Protein AF-A0A922VNJ3-F1 (afdb_monomer_lite)

Structure (mmCIF, N/CA/C/O backbone):
data_AF-A0A922VNJ3-F1
#
_entry.id   AF-A0A922VNJ3-F1
#
loop_
_atom_site.group_PDB
_atom_site.id
_atom_site.type_symbol
_atom_site.label_atom_id
_atom_site.label_alt_id
_atom_site.label_comp_id
_atom_site.label_asym_id
_atom_site.label_entity_id
_atom_site.label_seq_id
_atom_site.pdbx_PDB_ins_code
_atom_site.Cartn_x
_atom_site.Cartn_y
_atom_site.Cartn_z
_atom_site.occupancy
_atom_site.B_iso_or_equiv
_atom_site.auth_seq_id
_atom_site.auth_comp_id
_atom_site.auth_asym_id
_atom_site.auth_atom_id
_atom_site.pdbx_PDB_model_num
ATOM 1 N N . MET A 1 1 ? -12.151 4.438 5.161 1.00 75.06 1 MET A N 1
ATOM 2 C CA . MET A 1 1 ? -10.842 4.723 4.519 1.00 75.06 1 MET A CA 1
ATOM 3 C C . MET A 1 1 ? -10.491 6.212 4.348 1.00 75.06 1 MET A C 1
ATOM 5 O O . MET A 1 1 ? -9.326 6.536 4.551 1.00 75.06 1 MET A O 1
ATOM 9 N N . ARG A 1 2 ? -11.426 7.141 4.046 1.00 87.31 2 ARG A N 1
ATOM 10 C CA . ARG A 1 2 ? -11.121 8.579 3.777 1.00 87.31 2 ARG A CA 1
ATOM 11 C C . ARG A 1 2 ? -10.170 9.245 4.792 1.00 87.31 2 ARG A C 1
ATOM 13 O O . ARG A 1 2 ? -9.217 9.893 4.380 1.00 87.31 2 ARG A O 1
ATOM 20 N N . ARG A 1 3 ? -10.350 8.993 6.097 1.00 91.75 3 ARG A N 1
ATOM 21 C CA . ARG A 1 3 ? -9.489 9.505 7.190 1.00 91.75 3 ARG A CA 1
ATOM 22 C C . ARG A 1 3 ? -8.002 9.132 7.065 1.00 91.75 3 ARG A C 1
ATOM 24 O O . ARG A 1 3 ? -7.146 9.865 7.547 1.00 91.75 3 ARG A O 1
ATOM 31 N N . HIS A 1 4 ? -7.690 7.991 6.454 1.00 94.44 4 HIS A N 1
ATOM 32 C CA . HIS A 1 4 ? -6.320 7.482 6.330 1.00 94.44 4 HIS A CA 1
ATOM 33 C C . HIS A 1 4 ? -5.718 7.717 4.946 1.00 94.44 4 HIS A C 1
ATOM 35 O O . HIS A 1 4 ? -4.521 7.513 4.780 1.00 94.44 4 HIS A O 1
ATOM 41 N N . ARG A 1 5 ? -6.513 8.191 3.980 1.00 95.00 5 ARG A N 1
ATOM 42 C CA . ARG A 1 5 ? -6.075 8.397 2.598 1.00 95.00 5 ARG A CA 1
ATOM 43 C C . ARG A 1 5 ? -4.860 9.315 2.518 1.00 95.00 5 ARG A C 1
ATOM 45 O O . ARG A 1 5 ? -3.825 8.889 2.029 1.00 95.00 5 ARG A O 1
ATOM 52 N N . GLU A 1 6 ? -4.965 10.534 3.039 1.00 95.81 6 GLU A N 1
ATOM 53 C CA . GLU A 1 6 ? -3.908 11.541 2.880 1.00 95.81 6 GLU A CA 1
ATOM 54 C C . GLU A 1 6 ? -2.591 11.155 3.577 1.00 95.81 6 GLU A C 1
ATOM 56 O O . GLU A 1 6 ? -1.534 11.227 2.948 1.00 95.81 6 GLU A O 1
ATOM 61 N N . PRO A 1 7 ? -2.601 10.675 4.839 1.00 96.25 7 PRO A N 1
ATOM 62 C CA . PRO A 1 7 ? -1.374 10.211 5.482 1.00 96.25 7 PRO A CA 1
ATOM 63 C C . PRO A 1 7 ? -0.722 9.019 4.771 1.00 96.25 7 PRO A C 1
ATOM 65 O O . PRO A 1 7 ? 0.501 8.990 4.655 1.00 96.25 7 PRO A O 1
ATOM 68 N N . LEU A 1 8 ? -1.514 8.051 4.293 1.00 97.31 8 LEU A N 1
ATOM 69 C CA . LEU A 1 8 ? -0.980 6.882 3.591 1.00 97.31 8 LEU A CA 1
ATOM 70 C C . LEU A 1 8 ? -0.464 7.250 2.202 1.00 97.31 8 LEU A C 1
ATOM 72 O O . LEU A 1 8 ? 0.605 6.791 1.824 1.00 97.31 8 LEU A O 1
ATOM 76 N N . LEU A 1 9 ? -1.158 8.127 1.478 1.00 96.31 9 LEU A N 1
ATOM 77 C CA . LEU A 1 9 ? -0.718 8.602 0.171 1.00 96.31 9 LEU A CA 1
ATOM 78 C C . LEU A 1 9 ? 0.620 9.344 0.267 1.00 96.31 9 LEU A C 1
ATOM 80 O O . LEU A 1 9 ? 1.514 9.084 -0.529 1.00 96.31 9 LEU A O 1
ATOM 84 N N . ARG A 1 10 ? 0.811 10.201 1.282 1.00 95.62 10 ARG A N 1
ATOM 85 C CA . ARG A 1 10 ? 2.118 10.836 1.540 1.00 95.62 10 ARG A CA 1
ATOM 86 C C . ARG A 1 10 ? 3.220 9.812 1.811 1.00 95.62 10 ARG A C 1
ATOM 88 O O . ARG A 1 10 ? 4.314 9.937 1.269 1.00 95.62 10 ARG A O 1
ATOM 95 N N . LEU A 1 11 ? 2.928 8.797 2.625 1.00 96.44 11 LEU A N 1
ATOM 96 C CA . LEU A 1 11 ? 3.879 7.728 2.932 1.00 96.44 11 LEU A CA 1
ATOM 97 C C . LEU A 1 11 ? 4.245 6.919 1.681 1.00 96.44 11 LEU A C 1
ATOM 99 O O . LEU A 1 11 ? 5.418 6.632 1.460 1.00 96.44 11 LEU A O 1
ATOM 103 N N . ILE A 1 12 ? 3.258 6.581 0.853 1.00 97.38 12 ILE A N 1
ATOM 104 C CA . ILE A 1 12 ? 3.449 5.835 -0.393 1.00 97.38 12 ILE A CA 1
ATOM 105 C C . ILE A 1 12 ? 4.259 6.662 -1.389 1.00 97.38 12 ILE A C 1
ATOM 107 O O . ILE A 1 12 ? 5.248 6.156 -1.907 1.00 97.38 12 ILE A O 1
ATOM 111 N N . ARG A 1 13 ? 3.934 7.947 -1.581 1.00 95.94 13 ARG A N 1
ATOM 112 C CA . ARG A 1 13 ? 4.686 8.856 -2.466 1.00 95.94 13 ARG A CA 1
ATOM 113 C C . ARG A 1 13 ? 6.168 8.933 -2.115 1.00 95.94 13 ARG A C 1
ATOM 115 O O . ARG A 1 13 ? 7.001 8.913 -3.015 1.00 95.94 13 ARG A O 1
ATOM 122 N N . ALA A 1 14 ? 6.505 8.944 -0.824 1.00 94.62 14 ALA A N 1
ATOM 123 C CA . ALA A 1 14 ? 7.897 8.917 -0.372 1.00 94.62 14 ALA A CA 1
ATOM 124 C C . ALA A 1 14 ? 8.651 7.635 -0.794 1.00 94.62 14 ALA A C 1
ATOM 126 O O . ALA A 1 14 ? 9.879 7.623 -0.847 1.00 94.62 14 ALA A O 1
ATOM 127 N N . HIS A 1 15 ? 7.933 6.552 -1.105 1.00 92.38 15 HIS A N 1
ATOM 128 C CA . HIS A 1 15 ? 8.502 5.276 -1.534 1.00 92.38 15 HIS A CA 1
ATOM 129 C C . HIS A 1 15 ? 8.410 5.046 -3.048 1.00 92.38 15 HIS A C 1
ATOM 131 O O . HIS A 1 15 ? 9.309 4.421 -3.614 1.00 92.38 15 HIS A O 1
ATOM 137 N N . THR A 1 16 ? 7.351 5.507 -3.709 1.00 90.69 16 THR A N 1
ATOM 138 C CA . THR A 1 16 ? 7.131 5.228 -5.132 1.00 90.69 16 THR A CA 1
ATOM 139 C C . THR A 1 16 ? 7.744 6.289 -6.042 1.00 90.69 16 THR A C 1
ATOM 141 O O . THR A 1 16 ? 8.231 5.961 -7.118 1.00 90.69 16 THR A O 1
ATOM 144 N N . GLY A 1 17 ? 7.773 7.553 -5.608 1.00 81.56 17 GLY A N 1
ATOM 145 C CA . GLY A 1 17 ? 7.901 8.670 -6.546 1.00 81.56 17 GLY A CA 1
ATOM 146 C C . GLY A 1 17 ? 6.656 8.795 -7.442 1.00 81.56 17 GLY A C 1
ATOM 147 O O . GLY A 1 17 ? 5.824 7.889 -7.476 1.00 81.56 17 GLY A O 1
ATOM 148 N N . ALA A 1 18 ? 6.528 9.935 -8.131 1.00 69.31 18 ALA A N 1
ATOM 149 C CA . ALA A 1 18 ? 5.402 10.310 -9.003 1.00 69.31 18 ALA A CA 1
ATOM 150 C C . ALA A 1 18 ? 3.999 10.327 -8.344 1.00 69.31 18 ALA A C 1
ATOM 152 O O . ALA A 1 18 ? 3.755 9.758 -7.279 1.00 69.31 18 ALA A O 1
ATOM 153 N N . ASN A 1 19 ? 3.058 11.053 -8.960 1.00 73.19 19 ASN A N 1
ATOM 154 C CA . ASN A 1 19 ? 1.718 11.241 -8.398 1.00 73.19 19 ASN A CA 1
ATOM 155 C C . ASN A 1 19 ? 0.759 10.090 -8.731 1.00 73.19 19 ASN A C 1
ATOM 157 O O . ASN A 1 19 ? 0.072 9.632 -7.819 1.00 73.19 19 ASN A O 1
ATOM 161 N N . ASP A 1 20 ? 0.748 9.588 -9.965 1.00 86.75 20 ASP A N 1
ATOM 162 C CA . ASP A 1 20 ? -0.306 8.663 -10.411 1.00 86.75 20 ASP A CA 1
ATOM 163 C C . ASP A 1 2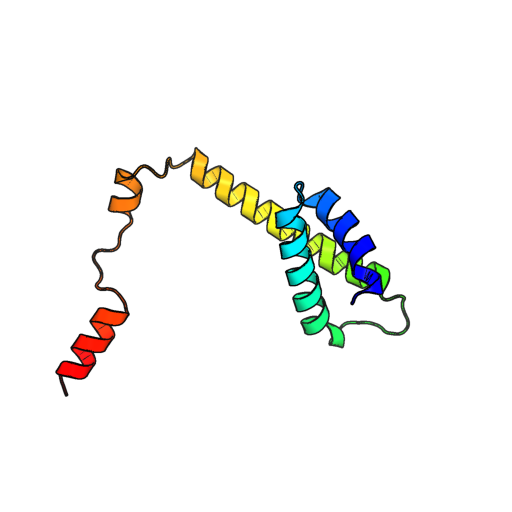0 ? -0.102 7.239 -9.878 1.00 86.75 20 ASP A C 1
ATOM 165 O O . ASP A 1 20 ? -0.989 6.693 -9.227 1.00 86.75 20 ASP A O 1
ATOM 169 N N . GLU A 1 21 ? 1.113 6.689 -9.979 1.00 91.00 21 GLU A N 1
ATOM 170 C CA . GLU A 1 21 ? 1.438 5.347 -9.456 1.00 91.00 21 GLU A CA 1
ATOM 171 C C . GLU A 1 21 ? 1.209 5.241 -7.935 1.00 91.00 21 GLU A C 1
ATOM 173 O O . GLU A 1 21 ? 0.875 4.180 -7.404 1.00 91.00 21 GLU A O 1
ATOM 178 N N . SER A 1 22 ? 1.344 6.358 -7.210 1.00 95.06 22 SER A N 1
ATOM 179 C CA . SER A 1 22 ? 1.085 6.399 -5.769 1.00 95.06 22 SER A CA 1
ATOM 180 C C . SER A 1 22 ? -0.396 6.206 -5.418 1.00 95.06 22 SER A C 1
ATOM 182 O O . SER A 1 22 ? -0.709 5.694 -4.340 1.00 95.06 22 SER A O 1
ATOM 184 N N . VAL A 1 23 ? -1.307 6.592 -6.318 1.00 95.31 23 VAL A N 1
ATOM 185 C CA . VAL A 1 23 ? -2.755 6.416 -6.145 1.00 95.31 23 VAL A CA 1
ATOM 186 C C . VAL A 1 23 ? -3.142 4.954 -6.359 1.00 95.31 23 VAL A C 1
ATOM 188 O O . VAL A 1 23 ? -3.891 4.415 -5.543 1.00 95.31 23 VAL A O 1
ATOM 191 N N . ASP A 1 24 ? -2.558 4.290 -7.356 1.00 94.88 24 ASP A N 1
ATOM 192 C CA . ASP A 1 24 ? -2.783 2.860 -7.608 1.00 94.88 24 ASP A CA 1
ATOM 193 C C . ASP A 1 24 ? -2.286 2.008 -6.433 1.00 94.88 24 ASP A C 1
ATOM 195 O O . ASP A 1 24 ? -3.004 1.167 -5.889 1.00 94.88 24 ASP A O 1
ATOM 199 N N . VAL A 1 25 ? -1.080 2.297 -5.935 1.00 96.69 25 VAL A N 1
ATOM 200 C CA . VAL A 1 25 ? -0.529 1.608 -4.757 1.00 96.69 25 VAL A CA 1
ATOM 201 C C . VAL A 1 25 ? -1.372 1.869 -3.503 1.00 96.69 25 VAL A C 1
ATOM 203 O O . VAL A 1 25 ? -1.503 0.991 -2.644 1.00 96.69 25 VAL A O 1
ATOM 206 N N . LEU A 1 26 ? -1.972 3.056 -3.372 1.00 97.12 26 LEU A N 1
ATOM 207 C CA . LEU A 1 26 ? -2.897 3.359 -2.278 1.00 97.12 26 LEU A CA 1
ATOM 208 C C . LEU A 1 26 ? -4.182 2.526 -2.377 1.00 97.12 26 LEU A C 1
ATOM 210 O O . LEU A 1 26 ? -4.689 2.070 -1.348 1.00 97.12 26 LEU A O 1
ATOM 214 N N . GLN A 1 27 ? -4.700 2.307 -3.583 1.00 96.25 27 GLN A N 1
ATOM 215 C CA . GLN A 1 27 ? -5.852 1.438 -3.800 1.00 96.25 27 GLN A CA 1
ATOM 216 C C . GLN A 1 27 ? -5.530 -0.005 -3.397 1.00 96.25 27 GLN A C 1
ATOM 218 O O . GLN A 1 27 ? -6.232 -0.571 -2.555 1.00 96.25 27 GLN A O 1
ATOM 223 N N . ASP A 1 28 ? -4.415 -0.552 -3.886 1.00 97.50 28 ASP A N 1
ATOM 224 C CA . ASP A 1 28 ? -3.920 -1.883 -3.511 1.00 97.50 28 ASP A CA 1
ATOM 225 C C . ASP A 1 28 ? -3.706 -2.024 -2.000 1.00 97.50 28 ASP A C 1
ATOM 227 O O . ASP A 1 28 ? -3.960 -3.079 -1.410 1.00 97.50 28 ASP A O 1
ATOM 231 N N . CYS A 1 29 ? -3.234 -0.957 -1.351 1.00 98.00 29 CYS A N 1
ATOM 232 C CA . CYS A 1 29 ? -3.088 -0.903 0.097 1.00 98.00 29 CYS A CA 1
ATOM 233 C C . CYS A 1 29 ? -4.437 -1.060 0.801 1.00 98.00 29 CYS A C 1
ATOM 235 O O . CYS A 1 29 ? -4.519 -1.798 1.782 1.00 98.00 29 CYS A O 1
ATOM 237 N N . PHE A 1 30 ? -5.491 -0.385 0.339 1.00 97.62 30 PHE A N 1
ATOM 238 C CA . PHE A 1 30 ? -6.808 -0.499 0.960 1.00 97.62 30 PHE A CA 1
ATOM 239 C C . PHE A 1 30 ? -7.469 -1.851 0.705 1.00 97.62 30 PHE A C 1
ATOM 241 O O . PHE A 1 30 ? -8.069 -2.389 1.635 1.00 97.62 30 PHE A O 1
ATOM 248 N N . VAL A 1 31 ? -7.310 -2.423 -0.492 1.00 98.12 31 VAL A N 1
ATOM 249 C CA . VAL A 1 31 ? -7.784 -3.782 -0.801 1.00 98.12 31 VAL A CA 1
ATOM 250 C C . VAL A 1 31 ? -7.097 -4.803 0.107 1.00 98.12 31 VAL A C 1
ATOM 252 O O . VAL A 1 31 ? -7.768 -5.596 0.765 1.00 98.12 31 VAL A O 1
ATOM 255 N N . ALA A 1 32 ? -5.768 -4.741 0.223 1.00 97.62 32 ALA A N 1
ATOM 256 C CA . ALA A 1 32 ? -5.017 -5.652 1.085 1.00 97.62 32 ALA A CA 1
ATOM 257 C C . ALA A 1 32 ? -5.334 -5.455 2.572 1.00 97.62 32 ALA A C 1
ATOM 259 O O . ALA A 1 32 ? -5.496 -6.430 3.297 1.00 97.62 32 ALA A O 1
ATOM 260 N N . ALA A 1 33 ? -5.470 -4.207 3.028 1.00 97.06 33 ALA A N 1
ATOM 261 C CA . ALA A 1 33 ? -5.883 -3.930 4.398 1.00 97.06 33 ALA A CA 1
ATOM 262 C C . ALA A 1 33 ? -7.268 -4.527 4.683 1.00 97.06 33 ALA A C 1
ATOM 264 O O . ALA A 1 33 ? -7.443 -5.176 5.706 1.00 97.06 33 ALA A O 1
ATOM 265 N N . PHE A 1 34 ? -8.231 -4.362 3.772 1.00 96.62 34 PHE A N 1
ATOM 266 C CA . PHE A 1 34 ? -9.564 -4.940 3.929 1.00 96.62 34 PHE A CA 1
ATOM 267 C C . PHE A 1 34 ? -9.520 -6.473 4.009 1.00 96.62 34 PHE A C 1
ATOM 269 O O . PHE A 1 34 ? -10.081 -7.052 4.936 1.00 96.62 34 PHE A O 1
ATOM 276 N N . ALA A 1 35 ? -8.782 -7.121 3.103 1.00 97.75 35 ALA A N 1
ATOM 277 C CA . ALA A 1 35 ? -8.607 -8.575 3.104 1.00 97.75 35 ALA A CA 1
ATOM 278 C C . ALA A 1 35 ? -7.930 -9.100 4.386 1.00 97.75 35 ALA A C 1
ATOM 280 O O . ALA A 1 35 ? -8.186 -10.222 4.815 1.00 97.75 35 ALA A O 1
ATOM 281 N N . SER A 1 36 ? -7.083 -8.288 5.022 1.00 95.81 36 SER A N 1
ATOM 282 C CA . SER A 1 36 ? -6.357 -8.635 6.248 1.00 95.81 36 SER A CA 1
ATOM 283 C C . SER A 1 36 ? -6.999 -8.095 7.533 1.00 95.81 36 SER A C 1
ATOM 285 O O . SER A 1 36 ? -6.353 -8.130 8.581 1.00 95.81 36 SER A O 1
ATOM 287 N N . LEU A 1 37 ? -8.252 -7.622 7.501 1.00 94.94 37 LEU A N 1
ATOM 288 C CA . LEU A 1 37 ? -8.925 -7.059 8.683 1.00 94.94 37 LEU A CA 1
ATOM 289 C C . LEU A 1 37 ? -9.000 -8.027 9.869 1.00 94.94 37 LEU A C 1
ATOM 291 O O . LEU A 1 37 ? -8.904 -7.581 11.007 1.00 94.94 37 LEU A O 1
ATOM 295 N N . GLY A 1 38 ? -9.092 -9.337 9.624 1.00 95.69 38 GLY A N 1
ATOM 296 C CA . GLY A 1 38 ? -9.090 -10.348 10.690 1.00 95.69 38 GLY A CA 1
ATOM 297 C C . GLY A 1 38 ? -7.788 -10.415 11.503 1.00 95.69 38 GLY A C 1
ATOM 298 O O . GLY A 1 38 ? -7.771 -11.006 12.574 1.00 95.69 38 GLY A O 1
ATOM 299 N N . GLN A 1 39 ? -6.703 -9.801 11.022 1.00 92.38 39 GLN A N 1
ATOM 300 C CA . GLN A 1 39 ? -5.412 -9.729 11.719 1.00 92.38 39 GLN A CA 1
ATOM 301 C C . GLN A 1 39 ? -5.232 -8.416 12.498 1.00 92.38 39 GLN A C 1
ATOM 303 O O . GLN A 1 39 ? -4.186 -8.196 13.113 1.00 92.38 39 GLN A O 1
ATOM 308 N N . LEU A 1 40 ? -6.206 -7.503 12.432 1.00 94.00 40 LEU A N 1
ATOM 309 C CA . LEU A 1 40 ? -6.140 -6.228 13.130 1.00 94.00 40 LEU A CA 1
ATOM 310 C C . LEU A 1 40 ? -6.467 -6.420 14.614 1.00 94.00 40 LEU A C 1
ATOM 312 O O . LEU A 1 40 ? -7.596 -6.724 14.987 1.00 94.00 4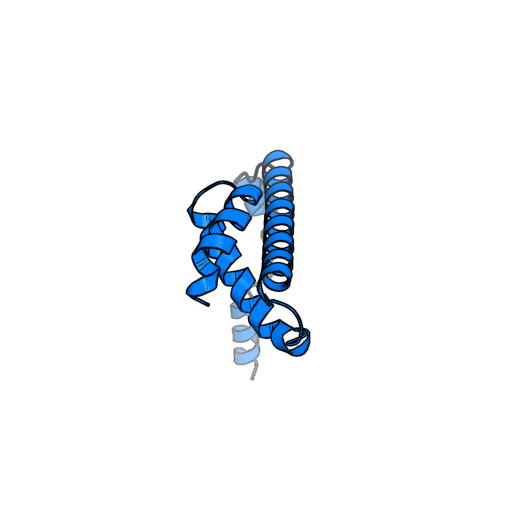0 LEU A O 1
ATOM 316 N N . ASP A 1 41 ? -5.483 -6.149 15.465 1.00 93.69 41 ASP A N 1
ATOM 317 C CA . ASP A 1 41 ? -5.683 -6.003 16.905 1.00 93.69 41 ASP A CA 1
ATOM 318 C C . ASP A 1 41 ? -6.379 -4.664 17.207 1.00 93.69 41 ASP A C 1
ATOM 320 O O . ASP A 1 41 ? -5.766 -3.595 17.118 1.00 93.69 41 ASP A O 1
ATOM 324 N N . LEU A 1 42 ? -7.666 -4.725 17.565 1.00 93.25 42 LEU A N 1
ATOM 325 C CA . LEU A 1 42 ? -8.496 -3.553 17.870 1.00 93.25 42 LEU A CA 1
ATOM 326 C C . LEU A 1 42 ? -8.107 -2.848 19.179 1.00 93.25 42 LEU A C 1
ATOM 328 O O . LEU A 1 42 ? -8.539 -1.717 19.403 1.00 93.25 42 LEU A O 1
ATOM 332 N N . THR A 1 43 ? -7.276 -3.467 20.027 1.00 96.31 43 THR A N 1
ATOM 333 C CA . THR A 1 43 ? -6.746 -2.820 21.240 1.00 96.31 43 THR A CA 1
ATOM 334 C C . THR A 1 43 ? -5.631 -1.820 20.923 1.00 96.31 43 THR A C 1
ATOM 336 O O . THR A 1 43 ? -5.285 -0.976 21.752 1.00 96.31 43 THR A O 1
ATOM 339 N N . ARG A 1 44 ? -5.076 -1.873 19.704 1.00 92.94 44 ARG A N 1
ATOM 340 C CA . ARG A 1 44 ? -4.002 -0.994 19.237 1.00 92.94 44 ARG A CA 1
ATOM 341 C C . ARG A 1 44 ? -4.523 0.020 18.218 1.00 92.94 44 ARG A C 1
ATOM 343 O O . ARG A 1 44 ? -5.454 -0.259 17.463 1.00 92.94 44 ARG A O 1
ATOM 350 N N . PRO A 1 45 ? -3.891 1.203 18.105 1.00 94.31 45 PRO A N 1
ATOM 351 C CA . PRO A 1 45 ? -4.232 2.143 17.048 1.00 94.31 45 PRO A CA 1
ATOM 352 C C . PRO A 1 45 ? -4.085 1.503 15.659 1.00 94.31 45 PRO A C 1
ATOM 354 O O . PRO A 1 45 ? -3.054 0.922 15.341 1.00 94.31 45 PRO A O 1
ATOM 357 N N . MET A 1 46 ? -5.069 1.695 14.778 1.00 94.12 46 MET A N 1
ATOM 358 C CA . MET A 1 46 ? -5.042 1.152 13.408 1.00 94.12 46 MET A CA 1
ATOM 359 C C . MET A 1 46 ? -3.955 1.793 12.514 1.00 94.12 46 MET A C 1
ATOM 361 O O . MET A 1 46 ? -3.547 1.224 11.502 1.00 94.12 46 MET A O 1
ATOM 365 N N . ARG A 1 47 ? -3.466 2.995 12.864 1.00 94.69 47 ARG A N 1
ATOM 366 C CA . ARG A 1 47 ? -2.555 3.787 12.006 1.00 94.69 47 ARG A CA 1
ATOM 367 C C . ARG A 1 47 ? -1.211 3.090 11.729 1.00 94.69 47 ARG A C 1
ATOM 369 O O . ARG A 1 47 ? -0.857 3.025 10.555 1.00 94.69 47 ARG A O 1
ATOM 376 N N . PRO A 1 48 ? -0.465 2.562 12.721 1.00 95.88 48 PRO A N 1
ATOM 377 C CA . PRO A 1 48 ? 0.795 1.860 12.466 1.00 95.88 48 PRO A CA 1
ATOM 378 C C . PRO A 1 48 ? 0.611 0.575 11.652 1.00 95.88 48 PRO A C 1
ATOM 380 O O . PRO A 1 48 ? 1.452 0.255 10.815 1.00 95.88 48 PRO A O 1
ATOM 383 N N . TRP A 1 49 ? -0.504 -0.135 11.850 1.00 96.75 49 TRP A N 1
ATOM 384 C CA . TRP A 1 49 ? -0.831 -1.322 11.061 1.00 96.75 49 TRP A CA 1
ATOM 385 C C . TRP A 1 49 ? -1.087 -0.966 9.588 1.00 96.75 49 TRP A C 1
ATOM 387 O O . TRP A 1 49 ? -0.442 -1.530 8.706 1.00 96.75 49 TRP A O 1
ATOM 397 N N . LEU A 1 50 ? -1.909 0.053 9.310 1.00 97.12 50 LEU A N 1
ATOM 398 C CA . LEU A 1 50 ? -2.111 0.556 7.944 1.00 97.12 50 LEU A CA 1
ATOM 399 C C . LEU A 1 50 ? -0.814 1.076 7.309 1.00 97.12 50 LEU A C 1
ATOM 401 O O . LEU A 1 50 ? -0.569 0.836 6.129 1.00 97.12 50 LEU A O 1
ATOM 405 N N . ALA A 1 51 ? 0.034 1.762 8.081 1.00 97.31 51 ALA A N 1
ATOM 406 C CA . ALA A 1 51 ? 1.331 2.229 7.598 1.00 97.31 51 ALA A CA 1
ATOM 407 C C . ALA A 1 51 ? 2.233 1.058 7.181 1.00 97.31 51 ALA A C 1
ATOM 409 O O . ALA A 1 51 ? 2.891 1.134 6.146 1.00 97.31 51 ALA A O 1
ATOM 410 N N . ARG A 1 52 ? 2.221 -0.052 7.932 1.00 97.56 52 ARG A N 1
ATOM 411 C CA . ARG A 1 52 ? 2.949 -1.275 7.566 1.00 97.56 52 ARG A CA 1
ATOM 412 C C . ARG A 1 52 ? 2.439 -1.872 6.255 1.00 97.56 52 ARG A C 1
ATOM 414 O O . ARG A 1 52 ? 3.256 -2.196 5.397 1.00 97.56 52 ARG A O 1
ATOM 421 N N . VAL A 1 53 ? 1.120 -1.978 6.076 1.00 97.94 53 VAL A N 1
ATOM 422 C CA . VAL A 1 53 ? 0.526 -2.457 4.813 1.00 97.94 53 VAL A CA 1
ATOM 423 C C . VAL A 1 53 ? 0.957 -1.565 3.643 1.00 97.94 53 VAL A C 1
ATOM 425 O O . VAL A 1 53 ? 1.439 -2.075 2.631 1.00 97.94 53 VAL A O 1
ATOM 428 N N . ALA A 1 54 ? 0.877 -0.242 3.805 1.00 98.06 54 ALA A N 1
ATOM 429 C CA . ALA A 1 54 ? 1.276 0.722 2.781 1.00 98.06 54 ALA A CA 1
ATOM 430 C C . ALA A 1 54 ? 2.765 0.625 2.415 1.00 98.06 54 ALA A C 1
ATOM 432 O O . ALA A 1 54 ? 3.104 0.591 1.233 1.00 98.06 54 ALA A O 1
ATOM 433 N N . ILE A 1 55 ? 3.657 0.524 3.408 1.00 98.00 55 ILE A N 1
ATOM 434 C CA . ILE A 1 55 ? 5.103 0.360 3.183 1.00 98.00 55 ILE A CA 1
ATOM 435 C C . ILE A 1 55 ? 5.384 -0.938 2.423 1.00 98.00 55 ILE A C 1
ATOM 437 O O . ILE A 1 55 ? 6.175 -0.935 1.480 1.00 98.00 55 ILE A O 1
ATOM 441 N N . ASN A 1 56 ? 4.726 -2.039 2.794 1.00 97.81 56 ASN A N 1
ATOM 442 C CA . ASN A 1 56 ? 4.895 -3.317 2.108 1.00 97.81 56 ASN A CA 1
ATOM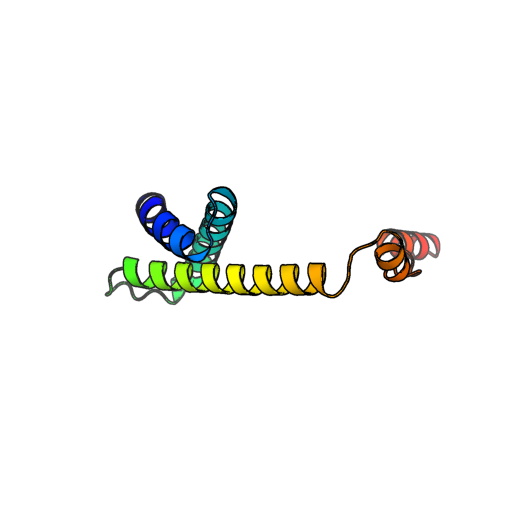 443 C C . ASN A 1 56 ? 4.454 -3.227 0.640 1.00 97.81 56 ASN A C 1
ATOM 445 O O . ASN A 1 56 ? 5.200 -3.650 -0.242 1.00 97.81 56 ASN A O 1
ATOM 449 N N . LYS A 1 57 ? 3.295 -2.614 0.363 1.00 97.62 57 LYS A N 1
ATOM 450 C CA . LYS A 1 57 ? 2.809 -2.408 -1.010 1.00 97.62 57 LYS A CA 1
ATOM 451 C C . LYS A 1 57 ? 3.720 -1.497 -1.827 1.00 97.62 57 LYS A C 1
ATOM 453 O O . LYS A 1 57 ? 4.039 -1.830 -2.965 1.00 97.62 57 LYS A O 1
ATOM 458 N N . ALA A 1 58 ? 4.207 -0.405 -1.246 1.00 96.75 58 ALA A N 1
ATOM 459 C CA . ALA A 1 58 ? 5.112 0.501 -1.942 1.00 96.75 58 ALA A CA 1
ATOM 460 C C . ALA A 1 58 ? 6.484 -0.136 -2.236 1.00 96.75 58 ALA A C 1
ATOM 462 O O . ALA A 1 58 ? 7.056 0.086 -3.30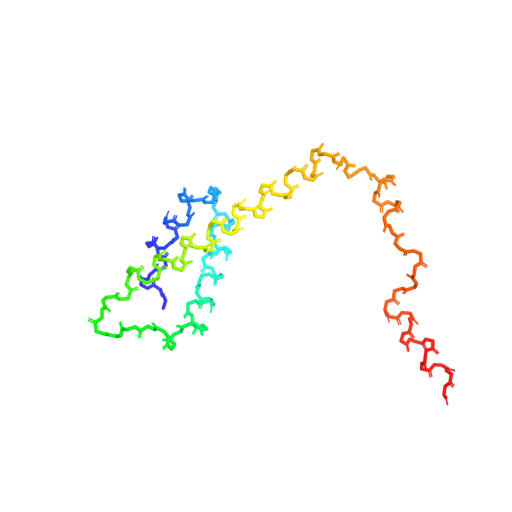4 1.00 96.75 58 ALA A O 1
ATOM 463 N N . ARG A 1 59 ? 7.005 -0.973 -1.328 1.00 95.94 59 ARG A N 1
ATOM 464 C CA . ARG A 1 59 ? 8.240 -1.748 -1.553 1.00 95.94 59 ARG A CA 1
ATOM 465 C C . ARG A 1 59 ? 8.079 -2.775 -2.665 1.00 95.94 59 ARG A C 1
ATOM 467 O O . ARG A 1 59 ? 8.951 -2.879 -3.523 1.00 95.94 59 ARG A O 1
ATOM 474 N N . ASP A 1 60 ? 6.976 -3.515 -2.660 1.00 95.62 60 ASP A N 1
ATOM 475 C CA . ASP A 1 60 ? 6.686 -4.509 -3.692 1.00 95.62 60 ASP A CA 1
ATOM 476 C C . ASP A 1 60 ? 6.504 -3.853 -5.068 1.00 95.62 60 ASP A C 1
ATOM 478 O O . ASP A 1 60 ? 7.080 -4.304 -6.059 1.00 95.62 60 ASP A O 1
ATOM 482 N N . TRP A 1 61 ? 5.808 -2.715 -5.115 1.00 95.12 61 TRP A N 1
ATOM 483 C CA . TRP A 1 61 ? 5.721 -1.887 -6.312 1.00 95.12 61 TRP A CA 1
ATOM 484 C C . TRP A 1 61 ? 7.108 -1.455 -6.818 1.00 95.12 61 TRP A C 1
ATOM 486 O O . TRP A 1 61 ? 7.423 -1.665 -7.990 1.00 95.12 61 TRP A O 1
ATOM 496 N N . ARG A 1 62 ? 7.976 -0.941 -5.932 1.00 92.75 62 ARG A N 1
ATOM 497 C CA . ARG A 1 62 ? 9.336 -0.508 -6.296 1.00 92.75 62 ARG A CA 1
ATOM 498 C C . ARG A 1 62 ? 10.157 -1.673 -6.844 1.00 92.75 62 ARG A C 1
ATOM 500 O O . ARG A 1 62 ? 10.787 -1.536 -7.886 1.00 92.75 62 ARG A O 1
ATOM 507 N N . ARG A 1 63 ? 10.102 -2.834 -6.183 1.00 93.31 63 ARG A N 1
ATOM 508 C CA . ARG A 1 63 ? 10.776 -4.060 -6.632 1.00 93.31 63 ARG A CA 1
ATOM 509 C C . ARG A 1 63 ? 10.327 -4.449 -8.041 1.00 93.31 63 ARG A C 1
ATOM 511 O O . ARG A 1 63 ? 11.171 -4.695 -8.897 1.00 93.31 63 ARG A O 1
ATOM 518 N N . ARG A 1 64 ? 9.014 -4.457 -8.309 1.00 91.00 64 ARG A N 1
ATOM 519 C CA . ARG A 1 64 ? 8.475 -4.739 -9.651 1.00 91.00 64 ARG A CA 1
ATOM 520 C C . ARG A 1 64 ? 8.927 -3.715 -10.687 1.00 91.00 64 ARG A C 1
ATOM 522 O O . ARG A 1 64 ? 9.257 -4.107 -11.802 1.00 91.00 64 ARG A O 1
ATOM 529 N N . ARG A 1 65 ? 8.968 -2.427 -10.337 1.00 90.19 65 ARG A N 1
ATOM 530 C CA . ARG A 1 65 ? 9.463 -1.373 -11.231 1.00 90.19 65 ARG A CA 1
ATOM 531 C C . ARG A 1 65 ? 10.928 -1.587 -11.600 1.00 90.19 65 ARG A C 1
ATOM 533 O O . ARG A 1 65 ? 11.248 -1.529 -12.780 1.00 90.19 65 ARG A O 1
ATOM 540 N N . THR A 1 66 ? 11.790 -1.885 -10.629 1.00 87.69 66 THR A N 1
ATOM 541 C CA . THR A 1 66 ? 13.210 -2.172 -10.886 1.00 87.69 66 THR A CA 1
ATOM 542 C C . THR A 1 66 ? 13.382 -3.380 -11.802 1.00 87.69 66 THR A C 1
ATOM 544 O O . THR A 1 66 ? 14.164 -3.317 -12.741 1.00 87.69 66 THR A O 1
ATOM 547 N N . VAL A 1 67 ? 12.613 -4.451 -11.587 1.00 88.19 67 VAL A N 1
ATOM 548 C CA . VAL A 1 67 ? 12.643 -5.635 -12.459 1.00 88.19 67 VAL A CA 1
ATOM 549 C C . VAL A 1 67 ? 12.211 -5.286 -13.888 1.00 88.19 67 VAL A C 1
ATOM 551 O O . VAL A 1 67 ? 12.912 -5.631 -14.833 1.00 88.19 67 VAL A O 1
ATOM 554 N N . ARG A 1 68 ? 11.106 -4.546 -14.062 1.00 86.12 68 ARG A N 1
ATOM 555 C CA . ARG A 1 68 ? 10.649 -4.079 -15.386 1.00 86.12 68 ARG A CA 1
ATOM 556 C C . ARG A 1 68 ? 11.708 -3.224 -16.088 1.00 86.12 68 ARG A C 1
ATOM 558 O O . ARG A 1 68 ? 11.966 -3.430 -17.267 1.00 86.12 68 ARG A O 1
ATOM 565 N N . GLN A 1 69 ? 12.338 -2.303 -15.356 1.00 86.00 69 GLN A N 1
ATOM 566 C CA . GLN A 1 69 ? 13.413 -1.455 -15.875 1.00 86.00 69 GLN A CA 1
ATOM 567 C C . GLN A 1 69 ? 14.644 -2.273 -16.282 1.00 86.00 69 GLN A C 1
ATOM 569 O O . GLN A 1 69 ? 15.186 -2.056 -17.361 1.00 86.00 69 GLN A O 1
ATOM 574 N N . PHE A 1 70 ? 15.051 -3.242 -15.459 1.00 82.75 70 PHE A N 1
ATOM 575 C CA . PHE A 1 70 ? 16.166 -4.133 -15.771 1.00 82.75 70 PHE A CA 1
ATOM 576 C C . PHE A 1 70 ? 15.916 -4.900 -17.071 1.00 82.75 70 PHE A C 1
ATOM 578 O O . PHE A 1 70 ? 16.762 -4.866 -17.956 1.00 82.75 70 PHE A O 1
ATOM 585 N N . PHE A 1 71 ? 14.737 -5.508 -17.237 1.00 80.69 71 PHE A N 1
ATOM 586 C CA . PHE A 1 71 ? 14.397 -6.205 -18.479 1.00 80.69 71 PHE A CA 1
ATOM 587 C C . PHE A 1 71 ? 14.321 -5.266 -19.683 1.00 80.69 71 PHE A C 1
ATOM 589 O O . PHE A 1 71 ? 14.840 -5.625 -20.730 1.00 80.69 71 PHE A O 1
ATOM 596 N N . SER A 1 72 ? 13.773 -4.053 -19.538 1.00 78.75 72 SER A N 1
ATOM 597 C CA . SER A 1 72 ? 13.760 -3.080 -20.643 1.00 78.75 72 SER A CA 1
ATOM 598 C C . SER A 1 72 ? 15.156 -2.622 -21.080 1.00 78.75 72 SER A C 1
ATOM 600 O O . SER A 1 72 ? 15.329 -2.219 -22.224 1.00 78.75 72 SER A O 1
ATOM 602 N N . MET A 1 73 ? 16.144 -2.662 -20.178 1.00 74.25 73 MET A N 1
ATOM 603 C CA . MET A 1 73 ? 17.534 -2.318 -20.495 1.00 74.25 73 MET A CA 1
ATOM 604 C C . MET A 1 73 ? 18.331 -3.525 -21.004 1.00 74.25 73 MET A C 1
ATOM 606 O O . MET A 1 73 ? 19.161 -3.372 -21.892 1.00 74.25 73 MET A O 1
ATOM 610 N N . ALA A 1 74 ? 18.106 -4.711 -20.432 1.00 72.44 74 ALA A N 1
ATOM 611 C CA . ALA A 1 74 ? 18.833 -5.937 -20.763 1.00 72.44 74 ALA A CA 1
ATOM 612 C C . ALA A 1 74 ? 18.332 -6.605 -22.053 1.00 72.44 74 ALA A C 1
ATOM 614 O O . ALA A 1 74 ? 19.091 -7.309 -22.714 1.00 72.44 74 ALA A O 1
ATOM 615 N N . LEU A 1 75 ? 17.069 -6.382 -22.413 1.00 63.03 75 LEU A N 1
ATOM 616 C CA . LEU A 1 75 ? 16.462 -6.841 -23.649 1.00 63.03 75 LEU A CA 1
ATOM 617 C C . LEU A 1 75 ? 15.737 -5.639 -24.261 1.00 63.03 75 LEU A C 1
ATOM 619 O O . LEU A 1 75 ? 14.646 -5.298 -23.793 1.00 63.03 75 LEU A O 1
ATOM 623 N N . PRO A 1 76 ? 16.313 -4.944 -25.261 1.00 57.88 76 PRO A N 1
ATOM 624 C CA . PRO A 1 76 ? 15.536 -3.943 -25.966 1.00 57.88 76 PRO A CA 1
ATOM 625 C C . PRO A 1 76 ? 14.333 -4.685 -26.552 1.00 57.88 76 PRO A C 1
ATOM 627 O O . PRO A 1 76 ? 14.503 -5.633 -27.310 1.00 57.88 76 PRO A O 1
ATOM 630 N N . LEU A 1 77 ? 13.117 -4.312 -26.150 1.00 62.00 77 LEU A N 1
ATOM 631 C CA . LEU A 1 77 ? 11.881 -4.819 -26.747 1.00 62.00 77 LEU A CA 1
ATOM 632 C C . LEU A 1 77 ? 11.773 -4.226 -28.156 1.00 62.00 77 LEU A C 1
ATOM 634 O O . LEU A 1 77 ? 10.965 -3.338 -28.418 1.00 62.00 77 LEU A O 1
ATOM 638 N N . THR A 1 78 ? 12.673 -4.643 -29.042 1.00 65.62 78 THR A N 1
ATOM 639 C CA . THR A 1 78 ? 12.585 -4.340 -30.459 1.00 65.62 78 THR A CA 1
ATOM 640 C C . THR A 1 78 ? 11.406 -5.121 -31.034 1.00 65.62 78 THR A C 1
ATOM 642 O O . THR A 1 78 ? 11.061 -6.187 -30.509 1.00 65.62 78 THR A O 1
ATOM 645 N N . PRO A 1 79 ? 10.783 -4.621 -32.113 1.00 60.88 79 PRO A N 1
ATOM 646 C CA . PRO A 1 79 ? 9.743 -5.357 -32.824 1.00 60.88 79 PRO A CA 1
ATOM 647 C C . PRO A 1 79 ? 10.166 -6.798 -33.147 1.00 60.88 79 PRO A C 1
ATOM 649 O O . PRO A 1 79 ? 9.361 -7.708 -32.996 1.00 60.88 79 PRO A O 1
ATOM 652 N N . ASP A 1 80 ? 11.445 -7.011 -33.474 1.00 65.62 80 ASP A N 1
ATOM 653 C CA . ASP A 1 80 ? 12.008 -8.330 -33.784 1.00 65.62 80 ASP A CA 1
ATOM 654 C C . ASP A 1 80 ? 12.044 -9.282 -32.579 1.00 65.62 80 ASP A C 1
ATOM 656 O O . ASP A 1 80 ? 11.737 -10.463 -32.712 1.00 65.62 80 ASP A O 1
ATOM 660 N N . ILE A 1 81 ? 12.387 -8.788 -31.385 1.00 67.44 81 ILE A N 1
ATOM 661 C CA . ILE A 1 81 ? 12.410 -9.607 -30.163 1.00 67.44 81 ILE A CA 1
ATOM 662 C C . ILE A 1 81 ? 10.985 -9.891 -29.675 1.00 67.44 81 ILE A C 1
ATOM 664 O O . ILE A 1 81 ? 10.689 -10.996 -29.233 1.00 67.44 81 ILE A O 1
ATOM 668 N N . ALA A 1 82 ? 10.080 -8.915 -29.773 1.00 64.44 82 ALA A N 1
ATOM 669 C CA . ALA A 1 82 ? 8.671 -9.132 -29.452 1.00 64.44 82 ALA A CA 1
ATOM 670 C C . ALA A 1 82 ? 8.026 -10.156 -30.403 1.00 64.44 82 ALA A C 1
ATOM 672 O O . ALA A 1 82 ? 7.257 -11.003 -29.953 1.00 64.44 82 ALA A O 1
ATOM 673 N N . ALA A 1 83 ? 8.386 -10.116 -31.690 1.00 65.75 83 ALA A N 1
ATOM 674 C CA . ALA A 1 83 ? 7.952 -11.089 -32.685 1.00 65.75 83 ALA A CA 1
ATOM 675 C C . ALA A 1 83 ? 8.552 -12.487 -32.459 1.00 65.75 83 ALA A C 1
ATOM 677 O O . ALA A 1 83 ? 7.884 -13.467 -32.761 1.00 65.75 83 ALA A O 1
ATOM 678 N N . SER A 1 84 ? 9.763 -12.606 -31.895 1.00 66.88 84 SER A N 1
ATOM 679 C CA . SER A 1 84 ? 10.364 -13.920 -31.606 1.00 66.88 84 SER A CA 1
ATOM 680 C C . SER A 1 84 ? 9.840 -14.587 -30.329 1.00 66.88 84 SER A C 1
ATOM 682 O O . S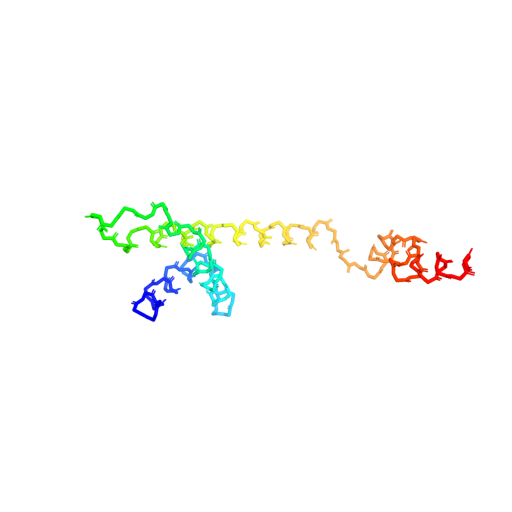ER A 1 84 ? 10.021 -15.789 -30.153 1.00 66.88 84 SER A O 1
ATOM 684 N N . ILE A 1 85 ? 9.203 -13.818 -29.437 1.00 66.88 85 ILE A N 1
ATOM 685 C CA . ILE A 1 85 ? 8.561 -14.322 -28.211 1.00 66.88 85 ILE A CA 1
ATOM 686 C C . ILE A 1 85 ? 7.098 -14.720 -28.466 1.00 66.88 85 ILE A C 1
ATOM 688 O O . ILE A 1 85 ? 6.524 -15.441 -27.650 1.00 66.88 85 ILE A O 1
ATOM 692 N N . ALA A 1 86 ? 6.488 -14.263 -29.567 1.00 62.62 86 ALA A N 1
ATOM 693 C CA . ALA A 1 86 ? 5.151 -14.695 -29.953 1.00 62.62 86 ALA A CA 1
ATOM 694 C C . ALA A 1 86 ? 5.137 -16.224 -30.094 1.00 62.62 86 ALA A C 1
ATOM 696 O O . ALA A 1 86 ? 5.829 -16.790 -30.937 1.00 62.62 86 ALA A O 1
ATOM 697 N N . ASP A 1 87 ? 4.390 -16.882 -29.212 1.00 63.41 87 ASP A N 1
ATOM 698 C CA . ASP A 1 87 ? 4.184 -18.321 -29.267 1.00 63.41 87 ASP A CA 1
ATOM 699 C C . ASP A 1 87 ? 3.328 -18.611 -30.506 1.00 63.41 87 ASP A C 1
ATOM 701 O O . ASP A 1 87 ? 2.243 -18.045 -30.649 1.00 63.41 87 ASP A O 1
ATOM 705 N N . ASP A 1 88 ? 3.803 -19.482 -31.399 1.00 67.19 88 ASP A N 1
ATOM 706 C CA . ASP A 1 88 ? 3.070 -19.933 -32.600 1.00 67.19 88 ASP A CA 1
ATOM 707 C C . ASP A 1 88 ? 1.846 -20.803 -32.227 1.00 67.19 88 ASP A C 1
ATOM 709 O O . ASP A 1 88 ? 1.138 -21.347 -33.079 1.00 67.19 88 ASP A O 1
ATOM 713 N N . ALA A 1 89 ? 1.593 -20.964 -30.924 1.00 67.19 89 ALA A N 1
ATOM 714 C CA . ALA A 1 89 ? 0.419 -21.612 -30.389 1.00 67.19 89 ALA A CA 1
ATOM 715 C C . ALA A 1 89 ? -0.847 -20.796 -30.716 1.00 67.19 89 ALA A C 1
ATOM 717 O O . ALA A 1 89 ? -0.918 -19.598 -30.420 1.00 67.19 89 ALA A O 1
ATOM 718 N N . PRO A 1 90 ? -1.894 -21.433 -31.271 1.00 65.94 90 PRO A N 1
ATOM 719 C CA . PRO A 1 90 ? -3.167 -20.766 -31.474 1.00 65.94 90 PRO A CA 1
ATOM 720 C C . PRO A 1 90 ? -3.684 -20.202 -30.148 1.00 65.94 90 PRO A C 1
ATOM 722 O O . PRO A 1 90 ? -3.658 -20.877 -29.114 1.00 65.94 90 PRO A O 1
ATOM 725 N N . GLY A 1 91 ? -4.170 -18.958 -30.188 1.00 69.12 91 GLY A N 1
ATOM 726 C CA . GLY A 1 91 ? -4.751 -18.288 -29.029 1.00 69.12 91 GLY A CA 1
ATOM 727 C C . GLY A 1 91 ? -5.831 -19.144 -28.363 1.00 69.12 91 GLY A C 1
ATOM 728 O O . GLY A 1 91 ? -6.521 -19.929 -29.016 1.00 69.12 91 GLY A O 1
ATOM 729 N N . ALA A 1 92 ? -5.998 -18.989 -27.046 1.00 65.88 92 ALA A N 1
ATOM 730 C CA . ALA A 1 92 ? -6.950 -19.782 -26.260 1.00 65.88 92 ALA A CA 1
ATOM 731 C C . ALA A 1 92 ? -8.387 -19.736 -26.826 1.00 65.88 92 ALA A C 1
ATOM 733 O O . ALA A 1 92 ? -9.132 -20.706 -26.718 1.00 65.88 92 ALA A O 1
ATOM 734 N N . GLU A 1 93 ? -8.755 -18.630 -27.471 1.00 67.00 93 GLU A N 1
ATOM 735 C CA . GLU A 1 93 ? -10.017 -18.451 -28.194 1.00 67.00 93 GLU A CA 1
ATOM 736 C C . GLU A 1 93 ? -10.159 -19.366 -29.427 1.00 67.00 93 GLU A C 1
ATOM 738 O O . GLU A 1 93 ? -11.209 -19.982 -29.629 1.00 67.00 93 GLU A O 1
ATOM 743 N N . THR A 1 94 ? -9.090 -19.547 -30.205 1.00 68.56 94 THR A N 1
ATOM 744 C CA . THR A 1 94 ? -9.053 -20.434 -31.378 1.00 68.56 94 THR A CA 1
ATOM 745 C C . THR A 1 94 ? -9.168 -21.901 -30.966 1.00 68.56 94 THR A C 1
ATOM 747 O O . THR A 1 94 ? -9.958 -22.646 -31.541 1.00 68.56 94 THR A O 1
ATOM 750 N N . LEU A 1 95 ? -8.466 -22.300 -29.899 1.00 67.88 95 LEU A N 1
ATOM 751 C CA . LEU A 1 95 ? -8.525 -23.661 -29.348 1.00 67.88 95 LEU A CA 1
ATOM 752 C C . LEU A 1 95 ? -9.925 -24.039 -28.833 1.00 67.88 95 LEU A C 1
ATOM 754 O O . LEU A 1 95 ? -10.350 -25.189 -28.957 1.00 67.88 95 LEU A O 1
ATOM 758 N N . LEU A 1 96 ? -10.655 -23.081 -28.252 1.00 70.44 96 LEU A N 1
ATOM 759 C CA . LEU A 1 96 ? -12.034 -23.291 -27.797 1.00 70.44 96 LEU A CA 1
ATOM 760 C C . LEU A 1 96 ? -13.005 -23.483 -28.968 1.00 70.44 96 LEU A C 1
ATOM 762 O O . LEU A 1 96 ? -13.918 -24.305 -28.877 1.00 70.44 96 LEU A O 1
ATOM 766 N N . THR A 1 97 ? -12.793 -22.753 -30.062 1.00 71.56 97 THR A N 1
ATOM 767 C CA . THR A 1 97 ? -13.659 -22.794 -31.247 1.00 71.56 97 THR A CA 1
ATOM 768 C C . THR A 1 97 ? -13.495 -24.113 -32.009 1.00 71.56 97 THR A C 1
ATOM 770 O O . THR A 1 97 ? -14.493 -24.753 -32.340 1.00 71.56 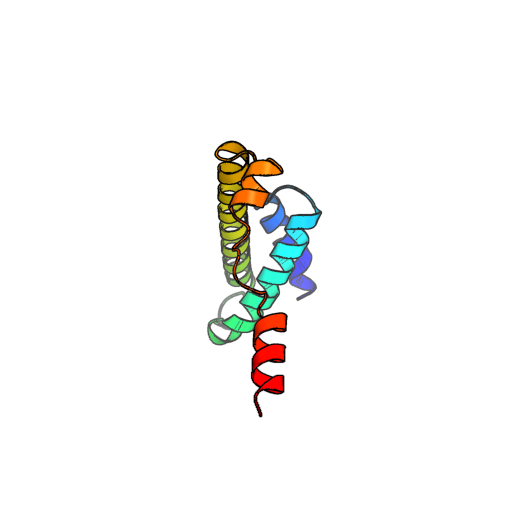97 THR A O 1
ATOM 773 N N . ASP A 1 98 ? -12.258 -24.591 -32.176 1.00 63.47 98 ASP A N 1
ATOM 774 C CA . ASP A 1 98 ? -11.975 -25.895 -32.798 1.00 63.47 98 ASP A CA 1
ATOM 775 C C . ASP A 1 98 ? -12.566 -27.061 -31.996 1.00 63.47 98 ASP A C 1
ATOM 777 O O . ASP A 1 98 ? -13.139 -27.997 -32.552 1.00 63.47 98 ASP A O 1
ATOM 781 N N . ARG A 1 99 ? -12.489 -26.998 -30.662 1.00 59.19 99 ARG A N 1
ATOM 782 C CA . ARG A 1 99 ? -13.049 -28.041 -29.791 1.00 59.19 99 ARG A CA 1
ATOM 783 C C . ARG A 1 99 ? -14.581 -28.068 -29.803 1.00 59.19 99 ARG A C 1
ATOM 785 O O . ARG A 1 99 ? -15.164 -29.125 -29.564 1.00 59.19 99 ARG A O 1
ATOM 792 N N . ALA A 1 100 ? -15.224 -26.936 -30.083 1.00 68.06 100 ALA A N 1
ATOM 793 C CA . ALA A 1 100 ? -16.672 -26.844 -30.249 1.00 68.06 100 ALA A CA 1
ATOM 794 C C . ALA A 1 100 ? -17.146 -27.317 -31.635 1.00 68.06 100 ALA A C 1
ATOM 796 O O . ALA A 1 100 ? -18.261 -27.811 -31.738 1.00 68.06 100 ALA A O 1
ATOM 797 N N . ALA A 1 101 ? -16.308 -27.216 -32.673 1.00 60.44 101 ALA A N 1
ATOM 798 C CA . ALA A 1 101 ? -16.625 -27.653 -34.037 1.00 60.44 101 ALA A CA 1
ATOM 799 C C . ALA A 1 101 ? -16.468 -29.173 -34.272 1.00 60.44 101 ALA A C 1
ATOM 801 O O . ALA A 1 101 ? -16.842 -29.674 -35.331 1.00 60.44 101 ALA A O 1
ATOM 802 N N . LEU A 1 102 ? -15.904 -29.903 -33.303 1.00 58.94 102 LEU A N 1
ATOM 803 C CA . LEU A 1 102 ? -15.675 -31.356 -33.348 1.00 58.94 102 LEU A CA 1
ATOM 804 C C . LEU A 1 102 ? -16.742 -32.188 -32.600 1.00 58.94 102 LEU A C 1
ATOM 806 O O . LEU A 1 102 ? -16.554 -33.394 -32.440 1.00 58.94 102 LEU A O 1
ATOM 810 N N . ASN A 1 103 ? -17.836 -31.569 -32.139 1.00 42.19 103 ASN A N 1
ATOM 811 C CA . ASN A 1 103 ? -19.014 -32.238 -31.560 1.00 42.19 103 ASN A CA 1
ATOM 812 C C . ASN A 1 103 ? -20.277 -31.883 -32.347 1.00 42.19 103 ASN A C 1
ATOM 814 O O . ASN A 1 103 ? -21.238 -32.679 -32.269 1.00 42.19 103 ASN A O 1
#

Radius of gyration: 20.95 Å; chains: 1; bounding box: 38×44×55 Å

Foldseek 3Di:
DVVCQPVLLVLLCVLAPDNPVSVVLSVVLVVVCVVCVVVDDPVDDCNVVSNVSSVVSSVVVVVVVVVVVCCCVVPVVDVVVVVVPPDPDPPPVVVVVVVVVVD

Sequence (103 aa):
MRRHREPLLRLIRAHTGANDESVDVLQDCFVAAFASLGQLDLTRPMRPWLARVAINKARDWRRRRTVRQFFSMALPLTPDIAASIADDAPGAETLLTDRAALN

Secondary structure (DSSP, 8-state):
-HHHHHHHHHHHHHHH-SSHHHHHHHHHHHHHHHHTGGG--TTS-HHHHHHHHHHHHHHHHHHHHHHHHHHHHHS---HHHHHHHS--SPPHHHHHHHHHHT-

pLDDT: mean 84.55, std 14.21, range [42.19, 98.12]